Protein AF-A0A4S4MNN5-F1 (afdb_monomer)

Sequence (140 aa):
MSTVDVLEEQTVVVETPKGGRTHSFLAKAGLTAFMDKKKEIQVNADIPVSVVILQLRGPIDLDTLDCDIEAFVKLPLAPALRVGNLKGNLRQGVTTRFSVAQVGGAITLYLKEKRLWIRSEIAFRGKTHNVDVGLIPLPI

pLDDT: mean 73.72, std 24.11, range [24.53, 97.0]

Foldseek 3Di:
DDPPPPQDADFDFDDDDPPDGFRQGPRPFPWGWGQDPQLKTWTFGWPDFPQKTKTWTWIARLVQRWTWIWIWIGGVPDDTHTFDTFTGHQQVKTKDWGDDDQKTWMWIWHDDPQFIWIWIWIGGP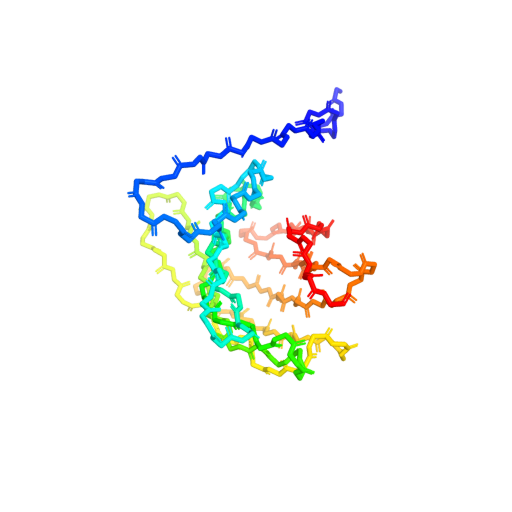NDTTIDTDTDGHRPD

Radius of gyration: 15.53 Å; Cα contacts (8 Å, |Δi|>4): 313; chains: 1; bounding box: 45×38×34 Å

Mean predicted aligned error: 10.64 Å

Nearest PDB structures (foldseek):
  4hpc-assembly1_A  TM=3.608E-01  e=1.214E+00  Rhodnius prolixus
  3c76-assembly1_X  TM=2.972E-01  e=3.046E+00  Rhodnius prolixus

Structure (mmCIF, N/CA/C/O backbone):
data_AF-A0A4S4MNN5-F1
#
_entry.id   AF-A0A4S4MNN5-F1
#
loop_
_atom_site.group_PDB
_atom_site.id
_atom_site.type_symbol
_atom_site.label_atom_id
_atom_site.label_alt_id
_atom_site.label_comp_id
_atom_site.label_asym_id
_atom_site.label_entity_id
_atom_site.label_seq_id
_atom_site.pdbx_PDB_ins_code
_atom_site.Cartn_x
_atom_site.Cartn_y
_atom_site.Cartn_z
_atom_site.occupancy
_atom_site.B_iso_or_equiv
_atom_site.auth_seq_id
_atom_site.auth_comp_id
_atom_site.auth_asym_id
_atom_site.auth_atom_id
_atom_site.pdbx_PDB_model_num
ATOM 1 N N . MET A 1 1 ? 27.061 7.883 5.939 1.00 27.11 1 MET A N 1
ATOM 2 C CA . MET A 1 1 ? 26.090 8.905 6.377 1.00 27.11 1 MET A CA 1
ATOM 3 C C . MET A 1 1 ? 24.704 8.319 6.144 1.00 27.11 1 MET A C 1
ATOM 5 O O . MET A 1 1 ? 24.338 8.095 4.999 1.00 27.11 1 MET A O 1
ATOM 9 N N . SER A 1 2 ? 24.057 7.878 7.224 1.00 26.09 2 SER A N 1
ATOM 10 C CA . SER A 1 2 ? 22.816 7.090 7.221 1.00 26.09 2 SER A CA 1
ATOM 11 C C . SER A 1 2 ? 21.626 7.977 6.850 1.00 26.09 2 SER A C 1
ATOM 13 O O . SER A 1 2 ? 21.444 9.038 7.433 1.00 26.09 2 SER A O 1
ATOM 15 N N . THR A 1 3 ? 20.827 7.566 5.868 1.00 28.47 3 THR A N 1
ATOM 16 C CA . THR A 1 3 ? 19.694 8.326 5.301 1.00 28.47 3 THR A CA 1
ATOM 17 C C . THR A 1 3 ? 18.450 8.331 6.210 1.00 28.47 3 THR A 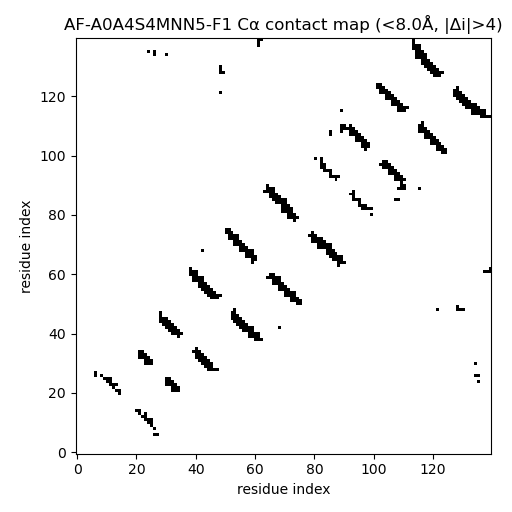C 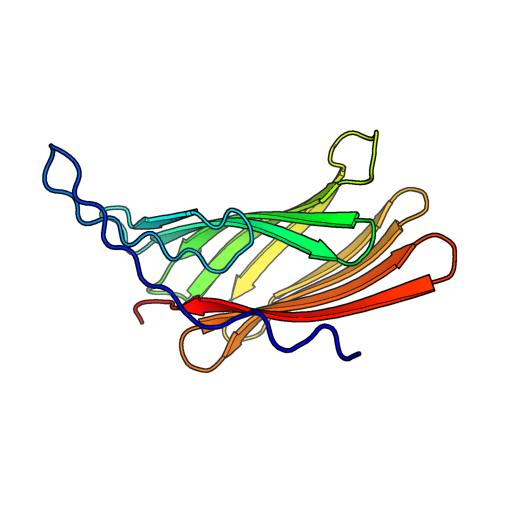1
ATOM 19 O O . THR A 1 3 ? 17.364 8.688 5.765 1.00 28.47 3 THR A O 1
ATOM 22 N N . VAL A 1 4 ? 18.583 7.913 7.471 1.00 28.92 4 VAL A N 1
ATOM 23 C CA . VAL A 1 4 ? 17.446 7.555 8.338 1.00 28.92 4 VAL A CA 1
ATOM 24 C C . VAL A 1 4 ? 17.067 8.658 9.344 1.00 28.92 4 VAL A C 1
ATOM 26 O O . VAL A 1 4 ? 15.949 8.654 9.842 1.00 28.92 4 VAL A O 1
ATOM 29 N N . ASP A 1 5 ? 17.901 9.679 9.558 1.00 25.56 5 ASP A N 1
ATOM 30 C CA . ASP A 1 5 ? 17.736 10.610 10.696 1.00 25.56 5 ASP A CA 1
ATOM 31 C C . ASP A 1 5 ? 17.021 11.949 10.400 1.00 25.56 5 ASP A C 1
ATOM 33 O O . ASP A 1 5 ? 17.204 12.919 11.127 1.00 25.56 5 ASP A O 1
ATOM 37 N N . VAL A 1 6 ? 16.189 12.065 9.355 1.00 30.91 6 VAL A N 1
ATOM 38 C CA . VAL A 1 6 ? 15.449 13.329 9.088 1.00 30.91 6 VAL A CA 1
ATOM 39 C C . VAL A 1 6 ? 13.949 13.103 8.896 1.00 30.91 6 VAL A C 1
ATOM 41 O O . VAL A 1 6 ? 13.345 13.570 7.922 1.00 30.91 6 VAL A O 1
ATOM 44 N N . LEU A 1 7 ? 13.343 12.372 9.827 1.00 30.73 7 LEU A N 1
ATOM 45 C CA . LEU A 1 7 ? 11.893 12.206 9.955 1.00 30.73 7 LEU A CA 1
ATOM 46 C C . LEU A 1 7 ? 11.455 12.512 11.396 1.00 30.73 7 LEU A C 1
ATOM 48 O O . LEU A 1 7 ? 10.726 11.737 12.002 1.00 30.73 7 LEU A O 1
ATOM 52 N N . GLU A 1 8 ? 11.915 13.632 11.957 1.00 32.38 8 GLU A N 1
ATOM 53 C CA . GLU A 1 8 ? 11.317 14.151 13.189 1.00 32.38 8 GLU A CA 1
ATOM 54 C C . GLU A 1 8 ? 9.986 14.851 12.888 1.00 32.38 8 GLU A C 1
ATOM 56 O O . GLU A 1 8 ? 9.849 15.640 11.947 1.00 32.38 8 GLU A O 1
ATOM 61 N N . GLU A 1 9 ? 8.998 14.465 13.688 1.00 39.72 9 GLU A N 1
ATOM 62 C CA . GLU A 1 9 ? 7.585 14.810 13.637 1.00 39.72 9 GLU A CA 1
ATOM 63 C C . GLU A 1 9 ? 7.349 16.324 13.736 1.00 39.72 9 GLU A C 1
ATOM 65 O O . GLU A 1 9 ? 7.788 16.977 14.680 1.00 39.72 9 GLU A O 1
ATOM 70 N N . GLN A 1 10 ? 6.574 16.884 12.802 1.00 33.38 10 GLN A N 1
ATOM 71 C CA . GLN A 1 10 ? 5.971 18.206 12.971 1.00 33.38 10 GLN A CA 1
ATOM 72 C C . GLN A 1 10 ? 4.482 18.151 12.630 1.00 33.38 10 GLN A C 1
ATOM 74 O O . GLN A 1 10 ? 4.074 18.038 11.475 1.00 33.38 10 GLN A O 1
ATOM 79 N N . THR A 1 11 ? 3.664 18.218 13.676 1.00 32.94 11 THR A N 1
ATOM 80 C CA . THR A 1 11 ? 2.205 18.299 13.604 1.00 32.94 11 THR A CA 1
ATOM 81 C C . THR A 1 11 ? 1.812 19.756 13.366 1.00 32.94 11 THR A C 1
ATOM 83 O O . THR A 1 11 ? 2.032 20.594 14.238 1.00 32.94 11 THR A O 1
ATOM 86 N N . VAL A 1 12 ? 1.220 20.081 12.213 1.00 28.92 12 VAL A N 1
ATOM 87 C CA . VAL A 1 12 ? 0.646 21.416 11.962 1.00 28.92 12 VAL A CA 1
ATOM 88 C C . VAL A 1 12 ? -0.867 21.292 11.846 1.00 28.92 12 VAL A C 1
ATOM 90 O O . VAL A 1 12 ? -1.384 20.622 10.956 1.00 28.92 12 VAL A O 1
ATOM 93 N N . VAL A 1 13 ? -1.576 21.951 12.760 1.00 30.12 13 VAL A N 1
ATOM 94 C CA . VAL A 1 13 ? -3.034 22.098 12.724 1.00 30.12 13 VAL A CA 1
ATOM 95 C C . VAL A 1 13 ? -3.359 23.331 11.885 1.00 30.12 13 VAL A C 1
ATOM 97 O O . VAL A 1 13 ? -2.907 24.426 12.207 1.00 30.12 13 VAL A O 1
ATOM 100 N N . VAL A 1 14 ? -4.136 23.163 10.813 1.00 30.70 14 VAL A N 1
ATOM 101 C CA . VAL A 1 14 ? -4.651 24.278 10.005 1.00 30.70 14 VAL A CA 1
ATOM 102 C C . VAL A 1 14 ? -6.170 24.312 10.136 1.00 30.70 14 VAL A C 1
ATOM 104 O O . VAL A 1 14 ? -6.855 23.367 9.746 1.00 30.70 14 VAL A O 1
ATOM 107 N N . GLU A 1 15 ? -6.703 25.406 10.678 1.00 24.53 15 GLU A N 1
ATOM 108 C CA . GLU A 1 15 ? -8.139 25.690 10.673 1.00 24.53 15 GLU A CA 1
ATOM 109 C C . GLU A 1 15 ? -8.565 26.296 9.329 1.00 24.53 15 GLU A C 1
ATOM 111 O O . GLU A 1 15 ? -7.863 27.124 8.749 1.00 24.53 15 GLU A O 1
ATOM 116 N N . THR A 1 16 ? -9.736 25.896 8.827 1.00 33.41 16 THR A N 1
ATOM 117 C CA . THR A 1 16 ? -10.347 26.475 7.619 1.00 33.41 16 THR A CA 1
ATOM 118 C C . THR A 1 16 ? -11.749 27.031 7.904 1.00 33.41 16 THR A C 1
ATOM 120 O O . THR A 1 16 ? -12.398 26.612 8.867 1.00 33.41 16 THR A O 1
ATOM 123 N N . PRO A 1 17 ? -12.264 27.963 7.072 1.00 31.55 17 PRO A N 1
ATOM 124 C CA . PRO A 1 17 ? -13.328 28.908 7.447 1.00 31.55 17 PRO A CA 1
ATOM 125 C C . PRO A 1 17 ? -14.748 28.326 7.607 1.00 31.55 17 PRO A C 1
ATOM 127 O O . PRO A 1 17 ? -15.703 29.090 7.718 1.00 31.55 17 PRO A O 1
ATOM 130 N N . LYS A 1 18 ? -14.932 26.996 7.574 1.00 33.56 18 LYS A N 1
ATOM 131 C CA . LYS A 1 18 ? -16.256 26.334 7.614 1.00 33.56 18 LYS A CA 1
ATOM 132 C C . LYS A 1 18 ? -16.365 25.149 8.589 1.00 33.56 18 LYS A C 1
ATOM 134 O O . LYS A 1 18 ? -17.162 24.243 8.368 1.00 33.56 18 LYS A O 1
ATOM 139 N N . GLY A 1 19 ? -15.604 25.157 9.684 1.00 35.78 19 GLY A N 1
ATOM 140 C CA . GLY A 1 19 ? -15.934 24.381 10.895 1.00 35.78 19 GLY A CA 1
ATOM 141 C C . GLY A 1 19 ? -15.855 22.847 10.808 1.00 35.78 19 GLY A C 1
ATOM 142 O O . GLY A 1 19 ? -16.248 22.173 11.758 1.00 35.78 19 GLY A O 1
ATOM 143 N N . GLY A 1 20 ? -15.339 22.274 9.719 1.00 33.00 20 GLY A N 1
ATOM 144 C CA . GLY A 1 20 ? -14.964 20.859 9.650 1.00 33.00 20 GLY A CA 1
ATOM 145 C C . GLY A 1 20 ? -13.512 20.676 10.088 1.00 33.00 20 GLY A C 1
ATOM 146 O O . GLY A 1 20 ? -12.608 21.207 9.445 1.00 33.00 20 GLY A O 1
ATOM 147 N N . ARG A 1 21 ? -13.268 19.939 11.180 1.00 34.62 21 ARG A N 1
ATOM 148 C CA . ARG A 1 21 ? -11.906 19.601 11.624 1.00 34.62 21 ARG A CA 1
ATOM 149 C C . ARG A 1 21 ? -11.275 18.644 10.611 1.00 34.62 21 ARG A C 1
ATOM 151 O O . ARG A 1 21 ? -11.661 17.483 10.546 1.00 34.62 21 ARG A O 1
ATOM 158 N N . THR A 1 22 ? -10.316 19.130 9.828 1.00 37.75 22 THR A N 1
ATOM 159 C CA . THR A 1 22 ? -9.465 18.283 8.980 1.00 37.75 22 THR A CA 1
ATOM 160 C C . THR A 1 22 ? -8.138 18.084 9.698 1.00 37.75 22 THR A C 1
ATOM 162 O O . THR A 1 22 ? -7.449 19.055 10.004 1.00 37.75 22 THR A O 1
ATOM 165 N N . HIS A 1 23 ? -7.781 16.835 9.993 1.00 36.91 23 HIS A N 1
ATOM 166 C CA . HIS A 1 23 ? -6.471 16.499 10.542 1.00 36.91 23 HIS A CA 1
ATOM 167 C C . HIS A 1 23 ? -5.513 16.190 9.387 1.00 36.91 23 HIS A C 1
ATOM 169 O O . HIS A 1 23 ? -5.449 15.066 8.897 1.00 36.91 23 HIS A O 1
ATOM 175 N N . SER A 1 24 ? -4.776 17.202 8.932 1.00 32.62 24 SER A N 1
ATOM 176 C CA . SER A 1 24 ? -3.707 17.023 7.947 1.00 32.62 24 SER A CA 1
ATOM 177 C C . SER A 1 24 ? -2.455 16.488 8.644 1.00 32.62 24 SER A C 1
ATOM 179 O O . SER A 1 24 ? -1.766 17.225 9.345 1.00 32.62 24 SER A O 1
ATOM 181 N N . PHE A 1 25 ? -2.148 15.203 8.464 1.00 37.19 25 PHE A N 1
ATOM 182 C CA . PHE A 1 25 ? -0.911 14.600 8.965 1.00 37.19 25 PHE A CA 1
ATOM 183 C C . PHE A 1 25 ? 0.176 14.676 7.883 1.00 37.19 25 PHE A C 1
ATOM 185 O O . PHE A 1 25 ? 0.223 13.856 6.970 1.00 37.19 25 PHE A O 1
ATOM 192 N N . LEU A 1 26 ? 1.060 15.673 7.978 1.00 32.66 26 LEU A N 1
ATOM 193 C CA . LEU A 1 26 ? 2.215 15.829 7.087 1.00 32.66 26 LEU A CA 1
ATOM 194 C C . LEU A 1 26 ? 3.378 14.923 7.526 1.00 32.66 26 LEU A C 1
ATOM 196 O O . LEU A 1 26 ? 4.381 15.384 8.058 1.00 32.66 26 LEU A O 1
ATOM 200 N N . ALA A 1 27 ? 3.291 13.625 7.239 1.00 30.81 27 ALA A N 1
ATOM 201 C CA . ALA A 1 27 ? 4.476 12.769 7.211 1.00 30.81 27 ALA A CA 1
ATOM 202 C C . ALA A 1 27 ? 5.098 12.828 5.803 1.00 30.81 27 ALA A C 1
ATOM 204 O O . ALA A 1 27 ? 4.818 11.987 4.961 1.00 30.81 27 ALA A O 1
ATOM 205 N N . LYS A 1 28 ? 5.856 13.899 5.523 1.00 34.75 28 LYS A N 1
ATOM 206 C CA . LYS A 1 28 ? 6.896 14.044 4.474 1.00 34.75 28 LYS A CA 1
ATOM 207 C C . LYS A 1 28 ? 6.739 13.187 3.190 1.00 34.75 28 LYS A C 1
ATOM 209 O O . LYS A 1 28 ? 7.676 12.513 2.784 1.00 34.75 28 LYS A O 1
ATOM 214 N N . ALA A 1 29 ? 5.560 13.221 2.562 1.00 36.16 29 ALA A N 1
ATOM 215 C CA . ALA A 1 29 ? 5.215 12.485 1.334 1.00 36.16 29 ALA A CA 1
ATOM 216 C C . ALA A 1 29 ? 3.786 12.844 0.859 1.00 36.16 29 ALA A C 1
ATOM 218 O O . ALA A 1 2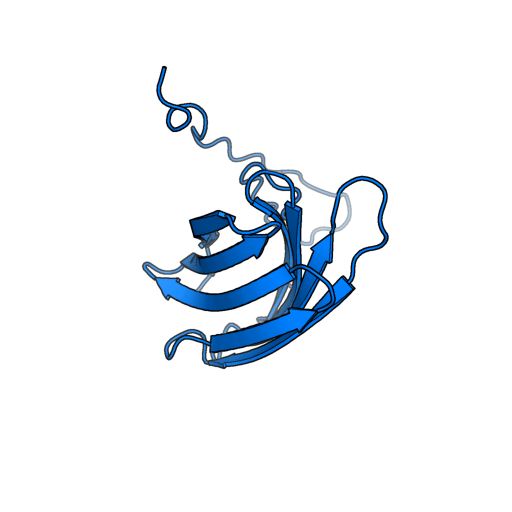9 ? 2.938 11.972 0.696 1.00 36.16 29 ALA A O 1
ATOM 219 N N . GLY A 1 30 ? 3.467 14.140 0.725 1.00 36.09 30 GLY A N 1
ATOM 220 C CA . GLY A 1 30 ? 2.211 14.609 0.103 1.00 36.09 30 GLY A CA 1
ATOM 221 C C . GLY A 1 30 ? 0.903 14.042 0.681 1.00 36.09 30 GLY A C 1
ATOM 222 O O . GLY A 1 30 ? -0.110 14.042 -0.012 1.00 36.09 30 GLY A O 1
ATOM 223 N N . LEU A 1 31 ? 0.927 13.530 1.915 1.00 44.12 31 LEU A N 1
ATOM 224 C CA . LEU A 1 31 ? -0.157 12.736 2.474 1.00 44.12 31 LEU A CA 1
ATOM 225 C C . LEU A 1 31 ? -1.300 13.644 2.926 1.00 44.12 31 LEU A C 1
ATOM 227 O O . LEU A 1 31 ? -1.146 14.431 3.857 1.00 44.12 31 LEU A O 1
ATOM 231 N N . THR A 1 32 ? -2.445 13.547 2.256 1.00 49.56 32 THR A N 1
ATOM 232 C CA . THR A 1 32 ? -3.679 14.227 2.675 1.00 49.56 32 THR A CA 1
ATOM 233 C C . THR A 1 32 ? -4.717 13.183 3.054 1.00 49.56 32 THR A C 1
ATOM 235 O O . THR A 1 32 ? -5.040 12.308 2.254 1.00 49.56 32 THR A O 1
ATOM 238 N N . ALA A 1 33 ? -5.192 13.258 4.298 1.00 48.97 33 ALA A N 1
ATOM 239 C CA . ALA A 1 33 ? -6.250 12.417 4.838 1.00 48.97 33 ALA A CA 1
ATOM 240 C C . ALA A 1 33 ? -7.473 13.290 5.128 1.00 48.97 33 ALA A C 1
ATOM 242 O O . ALA A 1 33 ? -7.386 14.245 5.901 1.00 48.97 33 ALA A O 1
ATOM 243 N N . PHE A 1 34 ? -8.605 12.975 4.500 1.00 50.81 34 PHE A N 1
ATOM 244 C CA . PHE A 1 34 ? -9.878 13.653 4.749 1.00 50.81 34 PHE A CA 1
ATOM 245 C C . PHE A 1 34 ? -10.806 12.705 5.503 1.00 50.81 34 PHE A C 1
ATOM 247 O O . PHE A 1 34 ? -11.010 11.580 5.052 1.00 50.81 34 PHE A O 1
ATOM 254 N N . MET A 1 35 ? -11.348 13.160 6.634 1.00 48.97 35 MET A N 1
ATOM 255 C CA . MET A 1 35 ? -12.446 12.489 7.333 1.00 48.97 35 MET A CA 1
ATOM 256 C C . MET A 1 35 ? -13.766 13.075 6.834 1.00 48.97 35 MET A C 1
ATOM 258 O O . MET A 1 35 ? -14.005 14.272 7.005 1.00 48.97 35 MET A O 1
ATOM 262 N N . ASP A 1 36 ? -14.615 12.249 6.227 1.00 47.47 36 ASP A N 1
ATOM 263 C CA . ASP A 1 36 ? -15.995 12.633 5.913 1.00 47.47 36 ASP A CA 1
ATOM 264 C C . ASP A 1 36 ? -16.922 12.330 7.115 1.00 47.47 36 ASP A C 1
ATOM 266 O O . ASP A 1 36 ? -16.515 11.761 8.127 1.00 47.47 36 ASP A O 1
ATOM 270 N N . LYS A 1 37 ? -18.193 12.733 7.050 1.00 46.94 37 LYS A N 1
ATOM 271 C CA . LYS A 1 37 ? -19.226 12.427 8.060 1.00 46.94 37 LYS A CA 1
ATOM 272 C C . LYS A 1 37 ? -19.587 10.935 8.130 1.00 46.94 37 LYS A C 1
ATOM 274 O O . LYS A 1 37 ? -20.266 10.516 9.066 1.00 46.94 37 LYS A O 1
ATOM 279 N N . LYS A 1 38 ? -19.135 10.142 7.158 1.00 52.41 38 LYS A N 1
ATOM 280 C CA . LYS A 1 38 ? -18.993 8.684 7.254 1.00 52.41 38 LYS A CA 1
ATOM 281 C C . LYS A 1 38 ? -17.614 8.411 7.837 1.00 52.41 38 LYS A C 1
ATOM 283 O O . LYS A 1 38 ? -16.686 9.103 7.446 1.00 52.41 38 LYS A O 1
ATOM 288 N N . LYS A 1 39 ? -17.465 7.449 8.752 1.00 74.62 39 LYS A N 1
ATOM 289 C CA . LYS A 1 39 ? -16.176 7.068 9.359 1.00 74.62 39 LYS A CA 1
ATOM 290 C C . LYS A 1 39 ? -15.228 6.462 8.315 1.00 74.62 39 LYS A C 1
ATOM 292 O O . LYS A 1 39 ? -14.890 5.293 8.366 1.00 74.62 39 LYS A O 1
ATOM 297 N N . GLU A 1 40 ? -14.827 7.258 7.345 1.00 76.31 40 GLU A N 1
ATOM 298 C CA . GLU A 1 40 ? -14.027 6.894 6.197 1.00 76.31 40 GLU A CA 1
ATOM 299 C C . GLU A 1 40 ? -12.874 7.891 6.109 1.00 76.31 40 GLU A C 1
ATOM 301 O O . GLU A 1 40 ? -13.060 9.094 6.324 1.00 76.31 40 GLU A O 1
ATOM 306 N N . ILE A 1 41 ? -11.680 7.386 5.815 1.00 81.56 41 ILE A N 1
ATOM 307 C CA . ILE A 1 41 ? -10.506 8.203 5.523 1.00 81.56 41 ILE A CA 1
ATOM 308 C C . ILE A 1 41 ? -10.123 8.022 4.069 1.00 81.56 41 ILE A C 1
ATOM 310 O O . ILE A 1 41 ? -9.881 6.908 3.611 1.00 81.56 41 ILE A O 1
ATOM 314 N N . GLN A 1 42 ? -9.991 9.139 3.366 1.00 83.31 42 GLN A N 1
ATOM 315 C CA . GLN A 1 42 ? -9.424 9.162 2.024 1.00 83.31 42 GLN A CA 1
ATOM 316 C C . GLN A 1 42 ? -7.900 9.172 2.102 1.00 83.31 42 GLN A C 1
ATOM 318 O O . GLN A 1 42 ? -7.315 10.116 2.626 1.00 83.31 42 GLN A O 1
ATOM 323 N N . VAL A 1 43 ? -7.252 8.134 1.579 1.00 82.44 43 VAL A N 1
ATOM 324 C CA . VAL A 1 43 ? -5.796 8.058 1.454 1.00 82.44 43 VAL A CA 1
ATOM 325 C C . VAL A 1 43 ? -5.375 8.692 0.140 1.00 82.44 43 VAL A C 1
ATOM 327 O O . VAL A 1 43 ? -5.804 8.278 -0.935 1.00 82.44 43 VAL A O 1
ATOM 330 N N . ASN A 1 44 ? -4.482 9.670 0.228 1.00 85.44 44 ASN A N 1
ATOM 331 C CA . ASN A 1 44 ? -3.798 10.258 -0.912 1.00 85.44 44 ASN A CA 1
ATOM 332 C C . ASN A 1 44 ? -2.319 10.429 -0.552 1.00 85.44 44 ASN A C 1
ATOM 334 O O . ASN A 1 44 ? -1.965 11.420 0.078 1.00 85.44 44 ASN A O 1
ATOM 338 N N . ALA A 1 45 ? -1.493 9.427 -0.877 1.00 82.44 45 ALA A N 1
ATOM 339 C CA . ALA A 1 45 ? -0.089 9.321 -0.459 1.00 82.44 45 ALA A CA 1
ATOM 340 C C . ALA A 1 45 ? 0.867 9.237 -1.653 1.00 82.44 45 ALA A C 1
ATOM 342 O O . ALA A 1 45 ? 0.602 8.458 -2.567 1.00 82.44 45 ALA A O 1
ATOM 343 N N . ASP A 1 46 ? 2.000 9.943 -1.614 1.00 85.56 46 ASP A N 1
ATOM 344 C CA . ASP A 1 46 ? 3.075 9.825 -2.612 1.00 85.56 46 ASP A CA 1
ATOM 345 C C . ASP A 1 46 ? 4.391 9.428 -1.941 1.00 85.56 46 ASP A C 1
ATOM 347 O O . ASP A 1 46 ? 5.120 10.266 -1.418 1.00 85.56 46 ASP A O 1
ATOM 351 N N . ILE A 1 47 ? 4.709 8.138 -1.965 1.00 81.88 47 ILE A N 1
ATOM 352 C CA . ILE A 1 47 ? 5.805 7.540 -1.205 1.00 81.88 47 ILE A CA 1
ATOM 353 C C . ILE A 1 47 ? 7.014 7.341 -2.129 1.00 81.88 47 ILE A C 1
ATOM 355 O O . ILE A 1 47 ? 6.949 6.523 -3.052 1.00 81.88 47 ILE A O 1
ATOM 359 N N . PRO A 1 48 ? 8.130 8.059 -1.921 1.00 80.50 48 PRO A N 1
ATOM 360 C CA . PRO A 1 48 ? 9.335 7.846 -2.709 1.00 80.50 48 PRO A CA 1
ATOM 361 C C . PRO A 1 48 ? 9.978 6.497 -2.355 1.00 80.50 48 PRO A C 1
ATOM 363 O O . PRO A 1 48 ? 10.335 6.238 -1.208 1.00 80.50 48 PRO A O 1
ATOM 366 N N . VAL A 1 49 ? 10.170 5.650 -3.365 1.00 79.69 49 VAL A N 1
ATOM 367 C CA . VAL A 1 49 ? 10.868 4.362 -3.284 1.00 79.69 49 VAL A CA 1
ATOM 368 C C . VAL A 1 49 ? 12.074 4.419 -4.222 1.00 79.69 49 VAL A C 1
ATOM 370 O O . VAL A 1 49 ? 12.020 4.029 -5.388 1.00 79.69 49 VAL A O 1
ATOM 373 N N . SER A 1 50 ? 13.192 4.944 -3.716 1.00 78.62 50 SER A N 1
ATOM 374 C CA . SER A 1 50 ? 14.398 5.202 -4.514 1.00 78.62 50 SER A CA 1
ATOM 375 C C . SER A 1 50 ? 14.105 6.098 -5.731 1.00 78.62 50 SER A C 1
ATOM 377 O O . SER A 1 50 ? 13.830 7.282 -5.560 1.00 78.62 50 SER A O 1
ATOM 379 N N . VAL A 1 51 ? 14.175 5.560 -6.952 1.00 76.88 51 VAL A N 1
ATOM 380 C CA . VAL A 1 51 ? 13.949 6.301 -8.203 1.00 76.88 51 VAL A CA 1
ATOM 381 C C . VAL A 1 51 ? 12.490 6.306 -8.653 1.00 76.88 51 VAL A C 1
ATOM 383 O O . VAL A 1 51 ? 12.179 6.953 -9.648 1.00 76.88 51 VAL A O 1
ATOM 386 N N . VAL A 1 52 ? 11.600 5.588 -7.966 1.00 82.62 52 VAL A N 1
ATOM 387 C CA . VAL A 1 52 ? 10.173 5.517 -8.305 1.00 82.62 52 VAL A CA 1
ATOM 388 C C . VAL A 1 52 ? 9.337 6.154 -7.201 1.00 82.62 52 VAL A C 1
ATOM 390 O O . VAL A 1 52 ? 9.758 6.202 -6.049 1.00 82.62 52 VAL A O 1
ATOM 393 N N . ILE A 1 53 ? 8.144 6.641 -7.531 1.00 85.94 53 ILE A N 1
ATOM 394 C CA . ILE A 1 53 ? 7.174 7.129 -6.545 1.00 85.94 53 ILE A CA 1
ATOM 395 C C . ILE A 1 53 ? 5.982 6.183 -6.557 1.00 85.94 53 ILE A C 1
ATOM 397 O O . ILE A 1 53 ? 5.367 5.971 -7.603 1.00 85.94 53 ILE A O 1
ATOM 401 N N . LEU A 1 54 ? 5.657 5.622 -5.398 1.00 86.62 54 LEU A N 1
ATOM 402 C CA . LEU A 1 54 ? 4.447 4.847 -5.195 1.00 86.62 54 LEU A CA 1
ATOM 403 C C . LEU A 1 54 ? 3.317 5.780 -4.764 1.00 86.62 54 LEU A C 1
ATOM 405 O O . LEU A 1 54 ? 3.412 6.442 -3.736 1.00 86.62 54 LEU A O 1
ATOM 409 N N . GLN A 1 55 ? 2.243 5.812 -5.538 1.00 90.81 55 GLN A N 1
ATOM 410 C CA . GLN A 1 55 ? 1.075 6.634 -5.263 1.00 90.81 55 GLN A CA 1
ATOM 411 C C . GLN A 1 55 ? -0.079 5.743 -4.812 1.00 90.81 55 GLN A C 1
ATOM 413 O O . GLN A 1 55 ? -0.416 4.778 -5.496 1.00 90.81 55 GLN A O 1
ATOM 418 N N . LEU A 1 56 ? -0.682 6.071 -3.672 1.00 89.56 56 LEU A N 1
ATOM 419 C CA . LEU A 1 56 ? -1.847 5.375 -3.126 1.00 89.56 56 LEU A CA 1
ATOM 420 C C . LEU A 1 56 ? -3.040 6.320 -3.109 1.00 89.56 56 LEU A C 1
ATOM 422 O O . LEU A 1 56 ? -2.907 7.449 -2.624 1.00 89.56 56 LEU A O 1
ATOM 426 N N . ARG A 1 57 ? -4.177 5.883 -3.648 1.00 90.00 57 ARG A N 1
ATOM 427 C CA . ARG A 1 57 ? -5.403 6.681 -3.748 1.00 90.00 57 ARG A CA 1
ATOM 428 C C . ARG A 1 57 ? -6.617 5.827 -3.406 1.00 90.00 57 ARG A C 1
ATOM 430 O O . ARG A 1 57 ? -6.852 4.839 -4.085 1.00 90.00 57 ARG A O 1
ATOM 437 N N . GLY A 1 58 ? -7.394 6.208 -2.399 1.00 88.94 58 GLY A N 1
ATOM 438 C CA . GLY A 1 58 ? -8.691 5.577 -2.147 1.00 88.94 58 GLY A CA 1
ATOM 439 C C . GLY A 1 58 ? -9.124 5.561 -0.682 1.00 88.94 58 GLY A C 1
ATOM 440 O O . GLY A 1 58 ? -8.361 5.975 0.194 1.00 88.94 58 GLY A O 1
ATOM 441 N N . PRO A 1 59 ? -10.355 5.106 -0.414 1.00 88.88 59 PRO A N 1
ATOM 442 C CA . PRO A 1 59 ? -10.940 5.092 0.919 1.00 88.88 59 PRO A CA 1
ATOM 443 C C . PRO A 1 59 ? -10.457 3.950 1.821 1.00 88.88 59 PRO A C 1
ATOM 445 O O . PRO A 1 59 ? -10.093 2.858 1.373 1.00 88.88 59 PRO A O 1
ATOM 448 N N . ILE A 1 60 ? -10.568 4.204 3.124 1.00 89.00 60 ILE A N 1
ATOM 449 C CA . ILE A 1 60 ? -10.560 3.222 4.209 1.00 89.00 60 ILE A CA 1
ATOM 450 C C . ILE A 1 60 ? -11.804 3.461 5.061 1.00 89.00 60 ILE A C 1
ATOM 452 O O . ILE A 1 60 ? -11.951 4.551 5.610 1.00 89.00 60 ILE A O 1
ATOM 456 N N . ASP A 1 61 ? -12.646 2.448 5.228 1.00 90.44 61 ASP A N 1
ATOM 457 C CA . ASP A 1 61 ? -13.729 2.439 6.211 1.00 90.44 61 ASP A CA 1
ATOM 458 C C . ASP A 1 61 ? -13.137 2.142 7.598 1.00 90.44 61 ASP A C 1
ATOM 460 O O . ASP A 1 61 ? -12.466 1.136 7.796 1.00 90.44 61 ASP A O 1
ATOM 464 N N . LEU A 1 62 ? -13.331 3.029 8.568 1.00 86.12 62 LEU A N 1
ATOM 465 C CA . LEU A 1 62 ? -12.755 2.909 9.908 1.00 86.12 62 LEU A CA 1
ATOM 466 C C . LEU A 1 62 ? -13.558 1.997 10.844 1.00 86.12 62 LEU A C 1
ATOM 468 O O . LEU A 1 62 ? -13.009 1.567 11.858 1.00 86.12 62 LEU A O 1
ATOM 472 N N . ASP A 1 63 ? -14.824 1.705 10.538 1.00 88.00 63 ASP A N 1
ATOM 473 C CA . ASP A 1 63 ? -15.624 0.753 11.315 1.00 88.00 63 ASP A CA 1
ATOM 474 C C . ASP A 1 63 ? -15.209 -0.682 10.993 1.00 88.00 63 ASP A C 1
ATOM 476 O O . ASP A 1 63 ? -15.001 -1.499 11.894 1.00 88.00 63 ASP A O 1
ATOM 480 N N . THR A 1 64 ? -15.061 -0.986 9.704 1.00 92.56 64 THR A N 1
ATOM 481 C CA . THR A 1 64 ? -14.698 -2.332 9.237 1.00 92.56 64 THR A CA 1
ATOM 482 C C . THR A 1 64 ? -13.191 -2.518 9.100 1.00 92.56 64 THR A C 1
ATOM 484 O O . THR A 1 64 ? -12.696 -3.635 9.258 1.00 92.56 64 THR A O 1
ATOM 487 N N . LEU A 1 65 ? -12.446 -1.431 8.877 1.00 92.69 65 LEU A N 1
ATOM 488 C CA . LEU A 1 65 ? -11.058 -1.426 8.404 1.00 92.69 65 LEU A CA 1
ATOM 489 C C . LEU A 1 65 ? -10.878 -2.039 7.018 1.00 92.69 65 LEU A C 1
ATOM 491 O O . LEU A 1 65 ? -9.773 -2.466 6.677 1.00 92.69 65 LEU A O 1
ATOM 495 N N . ASP A 1 66 ? -11.939 -2.066 6.219 1.00 95.75 66 ASP A N 1
ATOM 496 C CA . ASP A 1 66 ? -11.840 -2.414 4.812 1.00 95.75 66 ASP A CA 1
ATOM 497 C C . ASP A 1 66 ? -11.326 -1.217 4.006 1.00 95.75 66 ASP A C 1
ATOM 499 O O . ASP A 1 66 ? -11.719 -0.069 4.219 1.00 95.75 66 ASP A O 1
ATOM 503 N N . CYS A 1 67 ? -10.422 -1.484 3.070 1.00 93.31 67 CYS A N 1
ATOM 504 C CA . CYS A 1 67 ? -9.892 -0.494 2.144 1.00 93.31 67 CYS A CA 1
ATOM 505 C C . CYS A 1 67 ? -10.210 -0.859 0.694 1.00 93.31 67 CYS A C 1
ATOM 507 O O . CYS A 1 67 ? -10.396 -2.031 0.360 1.00 93.31 67 CYS A O 1
ATOM 509 N N . ASP A 1 68 ? -10.232 0.155 -0.167 1.00 95.75 68 ASP A N 1
ATOM 510 C CA . ASP A 1 68 ? -10.283 0.029 -1.626 1.00 95.75 68 ASP A CA 1
ATOM 511 C C . ASP A 1 68 ? -9.314 1.074 -2.202 1.00 95.75 68 ASP A C 1
ATOM 513 O O . ASP A 1 68 ? -9.697 2.196 -2.524 1.00 95.75 68 ASP A O 1
ATOM 517 N N . ILE A 1 69 ? -8.014 0.761 -2.176 1.00 93.69 69 ILE A N 1
ATOM 518 C CA . ILE A 1 69 ? -6.939 1.714 -2.486 1.00 93.69 69 ILE A CA 1
ATOM 519 C C . ILE A 1 69 ? -6.262 1.342 -3.799 1.00 93.69 69 ILE A C 1
ATOM 521 O O . ILE A 1 69 ? -5.557 0.339 -3.910 1.00 93.69 69 ILE A O 1
ATOM 525 N N . GLU A 1 70 ? -6.372 2.223 -4.780 1.00 96.06 70 GLU A N 1
ATOM 526 C CA . GLU A 1 70 ? -5.631 2.129 -6.022 1.00 96.06 70 GLU A CA 1
ATOM 527 C C . GLU A 1 70 ? -4.151 2.446 -5.800 1.00 96.06 70 GLU A C 1
ATOM 529 O O . GLU A 1 70 ? -3.787 3.434 -5.156 1.00 96.06 70 GLU A O 1
ATOM 534 N N . ALA A 1 71 ? -3.289 1.616 -6.382 1.00 94.06 71 ALA A N 1
ATOM 535 C CA . ALA A 1 71 ? -1.850 1.805 -6.363 1.00 94.06 71 ALA A CA 1
ATOM 536 C C . ALA A 1 71 ? -1.330 2.143 -7.759 1.00 94.06 71 ALA A C 1
ATOM 538 O O . ALA A 1 71 ? -1.655 1.476 -8.749 1.00 94.06 71 ALA A O 1
ATOM 539 N N . PHE A 1 72 ? -0.455 3.142 -7.823 1.00 92.94 72 PHE A N 1
ATOM 540 C CA . PHE A 1 72 ? 0.232 3.558 -9.037 1.00 92.94 72 PHE A CA 1
ATOM 541 C C . PHE A 1 72 ? 1.729 3.659 -8.791 1.00 92.94 72 PHE A C 1
ATOM 543 O O . PHE A 1 72 ? 2.165 4.100 -7.733 1.00 92.94 72 PHE A O 1
ATOM 550 N N . VAL A 1 73 ? 2.529 3.313 -9.790 1.00 89.94 73 VAL A N 1
ATOM 551 C CA . VAL A 1 73 ? 3.970 3.556 -9.781 1.00 89.94 73 VAL A CA 1
ATOM 552 C C . VAL A 1 73 ? 4.287 4.626 -10.810 1.00 89.94 73 VAL A C 1
ATOM 554 O O . VAL A 1 73 ? 3.971 4.490 -11.990 1.00 89.94 73 VAL A O 1
ATOM 557 N N . LYS A 1 74 ? 4.944 5.692 -10.367 1.00 88.81 74 LYS A N 1
ATOM 558 C CA . LYS A 1 74 ? 5.411 6.785 -11.212 1.00 88.81 74 LYS A CA 1
ATOM 559 C C . LYS A 1 74 ? 6.928 6.714 -11.347 1.00 88.81 74 LYS A C 1
ATOM 561 O O . LYS A 1 74 ? 7.654 6.822 -10.359 1.00 88.81 74 LYS A O 1
ATOM 566 N N . LEU A 1 75 ? 7.395 6.535 -12.579 1.00 84.62 75 LEU A N 1
ATOM 567 C CA . LEU A 1 75 ? 8.813 6.616 -12.927 1.00 84.62 75 LEU A CA 1
ATOM 568 C C . LEU A 1 75 ? 9.194 8.066 -13.276 1.00 84.62 75 LEU A C 1
ATOM 570 O O . LEU A 1 75 ? 8.329 8.852 -13.675 1.00 84.62 75 LEU A O 1
ATOM 574 N N . PRO A 1 76 ? 10.482 8.437 -13.183 1.00 78.44 76 PRO A N 1
ATOM 575 C CA . PRO A 1 76 ? 10.953 9.725 -13.668 1.00 78.44 76 PRO A CA 1
ATOM 576 C C . PRO A 1 76 ? 10.655 9.844 -15.163 1.00 78.44 76 PRO A C 1
ATOM 578 O O . PRO A 1 76 ? 10.941 8.921 -15.923 1.00 78.44 76 PRO A O 1
ATOM 581 N N . LEU A 1 77 ? 10.100 10.985 -15.578 1.00 80.38 77 LEU A N 1
ATOM 582 C CA . LEU A 1 77 ? 9.789 11.294 -16.982 1.00 80.38 77 LEU A CA 1
ATOM 583 C C . LEU A 1 77 ? 8.748 10.366 -17.645 1.00 80.38 77 LEU A C 1
ATOM 585 O O . LEU A 1 77 ? 8.596 10.405 -18.862 1.00 80.38 77 LEU A O 1
ATOM 589 N N . ALA A 1 78 ? 8.011 9.564 -16.871 1.00 83.50 78 ALA A N 1
ATOM 590 C CA . ALA A 1 78 ? 6.924 8.725 -17.371 1.00 83.50 78 ALA A CA 1
ATOM 591 C C . ALA A 1 78 ? 5.598 9.054 -16.660 1.00 83.50 78 ALA A C 1
ATOM 593 O O . ALA A 1 78 ? 5.608 9.531 -15.518 1.00 83.50 78 ALA A O 1
ATOM 594 N N . PRO A 1 79 ? 4.445 8.790 -17.301 1.00 85.88 79 PRO A N 1
ATOM 595 C CA . PRO A 1 79 ? 3.159 8.856 -16.619 1.00 85.88 79 PRO A CA 1
ATOM 596 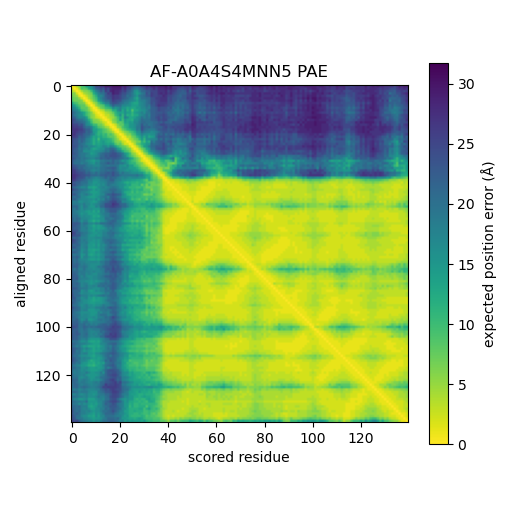C C . PRO A 1 79 ? 3.082 7.820 -15.487 1.00 85.88 79 PRO A C 1
ATOM 598 O O . PRO A 1 79 ? 3.774 6.800 -15.503 1.00 85.88 79 PRO A O 1
ATOM 601 N N . ALA A 1 80 ? 2.225 8.083 -14.500 1.00 89.75 80 ALA A N 1
ATOM 602 C CA . ALA A 1 80 ? 1.936 7.120 -13.445 1.00 89.75 80 ALA A CA 1
ATOM 603 C C . ALA A 1 80 ? 1.233 5.889 -14.038 1.00 89.75 80 ALA A C 1
ATOM 605 O O . ALA A 1 80 ? 0.245 6.010 -14.761 1.00 89.75 80 ALA A O 1
ATOM 606 N N . LEU A 1 81 ? 1.751 4.706 -13.730 1.00 90.62 81 LEU A N 1
ATOM 607 C CA . LEU A 1 81 ? 1.212 3.432 -14.182 1.00 90.62 81 LEU A CA 1
ATOM 608 C C . LEU A 1 81 ? 0.379 2.832 -13.062 1.00 90.62 81 LEU A C 1
ATOM 610 O O . LEU A 1 81 ? 0.893 2.613 -11.968 1.00 90.62 81 LEU A O 1
ATOM 614 N N . ARG A 1 82 ? -0.893 2.534 -13.325 1.00 93.06 82 ARG A N 1
ATOM 615 C CA . ARG A 1 82 ? -1.721 1.786 -12.375 1.00 93.06 82 ARG A CA 1
ATOM 616 C C . ARG A 1 82 ? -1.157 0.375 -12.239 1.00 93.06 82 ARG A C 1
ATOM 618 O O . ARG A 1 82 ? -1.035 -0.334 -13.235 1.00 93.06 82 ARG A O 1
ATOM 625 N N . VAL A 1 83 ? -0.810 -0.018 -11.018 1.00 91.88 83 VAL A N 1
ATOM 626 C CA . VAL A 1 83 ? -0.207 -1.328 -10.727 1.00 91.88 83 VAL A CA 1
ATOM 627 C C . VAL A 1 83 ? -1.162 -2.279 -10.020 1.00 91.88 83 VAL A C 1
ATOM 629 O O . VAL A 1 83 ? -0.903 -3.475 -9.960 1.00 91.88 83 VAL A O 1
ATOM 632 N N . GLY A 1 84 ? -2.290 -1.783 -9.519 1.00 93.38 84 GLY A N 1
ATOM 633 C CA . GLY A 1 84 ? -3.338 -2.639 -8.989 1.00 93.38 84 GLY A CA 1
ATOM 634 C C . GLY A 1 84 ? -4.269 -1.910 -8.043 1.00 93.38 84 GLY A C 1
ATOM 635 O O . GLY A 1 84 ? -4.240 -0.684 -7.929 1.00 93.38 84 GLY A O 1
ATOM 636 N N . ASN A 1 85 ? -5.085 -2.706 -7.366 1.00 95.62 85 ASN A N 1
ATOM 637 C CA . ASN A 1 85 ? -6.005 -2.245 -6.346 1.00 95.62 85 ASN A CA 1
ATOM 638 C C . ASN A 1 85 ? -5.826 -3.086 -5.077 1.00 95.62 85 ASN A C 1
ATOM 640 O O . ASN A 1 85 ? -5.781 -4.315 -5.144 1.00 95.62 85 ASN A O 1
ATOM 644 N N . LEU A 1 86 ? -5.702 -2.420 -3.935 1.00 95.94 86 LEU A N 1
ATOM 645 C CA . LEU A 1 86 ? -5.602 -3.012 -2.610 1.00 95.94 86 LEU A CA 1
ATOM 646 C C . LEU A 1 86 ? -6.989 -2.980 -1.981 1.00 95.94 86 LEU A C 1
ATOM 648 O O . LEU A 1 86 ? -7.370 -2.004 -1.334 1.00 95.94 86 LEU A O 1
ATOM 652 N N . LYS A 1 87 ? -7.734 -4.068 -2.191 1.00 96.94 87 LYS A N 1
ATOM 653 C CA . LYS A 1 87 ? -9.081 -4.238 -1.657 1.00 96.94 87 LYS A CA 1
ATOM 654 C C . LYS A 1 87 ? -9.137 -5.333 -0.597 1.00 96.94 87 LYS A C 1
ATOM 656 O O . LYS A 1 87 ? -8.791 -6.476 -0.890 1.00 96.94 87 LYS A O 1
ATOM 661 N N . GLY A 1 88 ? -9.594 -4.996 0.606 1.00 96.56 88 GLY A N 1
ATOM 662 C CA . GLY A 1 88 ? -9.768 -5.955 1.702 1.00 96.56 88 GLY A CA 1
ATOM 663 C C . GLY A 1 88 ? -9.531 -5.354 3.084 1.00 96.56 88 GLY A C 1
ATOM 664 O O . GLY A 1 88 ? -9.411 -4.141 3.228 1.00 96.56 88 GLY A O 1
ATOM 665 N N . ASN A 1 89 ? -9.441 -6.217 4.096 1.00 96.62 89 ASN A N 1
ATOM 666 C CA . ASN A 1 89 ? -9.348 -5.790 5.487 1.00 96.62 89 ASN A CA 1
ATOM 667 C C . ASN A 1 89 ? -7.904 -5.515 5.935 1.00 96.62 89 ASN A C 1
ATOM 669 O O . ASN A 1 89 ? -7.047 -6.404 5.915 1.00 96.62 89 ASN A O 1
ATOM 673 N N . LEU A 1 90 ? -7.638 -4.313 6.447 1.00 95.50 90 LEU A N 1
ATOM 674 C CA . LEU A 1 90 ? -6.303 -3.894 6.885 1.00 95.50 90 LEU A CA 1
ATOM 675 C C . LEU A 1 90 ? -5.758 -4.7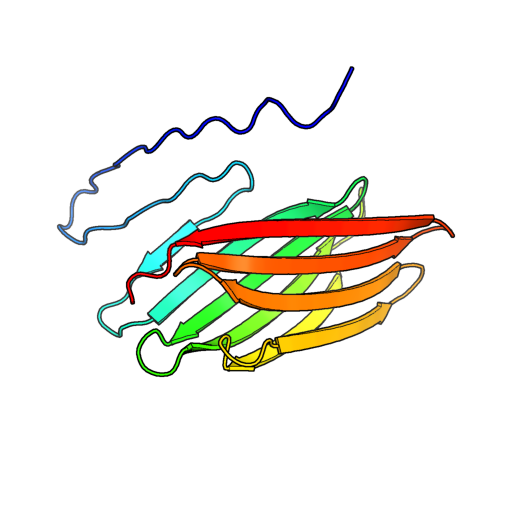02 8.073 1.00 95.50 90 LEU A C 1
ATOM 677 O O . LEU A 1 90 ? -4.540 -4.767 8.236 1.00 95.50 90 LEU A O 1
ATOM 681 N N . ARG A 1 91 ? -6.605 -5.341 8.898 1.00 94.75 91 ARG A N 1
ATOM 682 C CA . ARG A 1 91 ? -6.129 -6.211 9.995 1.00 94.75 91 ARG A CA 1
ATOM 683 C C . ARG A 1 91 ? -5.498 -7.503 9.481 1.00 94.75 91 ARG A C 1
ATOM 685 O O . ARG A 1 91 ? -4.636 -8.060 10.152 1.00 94.75 91 ARG A O 1
ATOM 692 N N . GLN A 1 92 ? -5.942 -7.981 8.321 1.00 95.75 92 GLN A N 1
ATOM 693 C CA . GLN A 1 92 ? -5.423 -9.196 7.685 1.00 95.75 92 GLN A CA 1
ATOM 694 C C . GLN A 1 92 ? -4.192 -8.907 6.819 1.00 95.75 92 GLN A C 1
ATOM 696 O O . GLN A 1 92 ? -3.434 -9.819 6.498 1.00 95.75 92 GLN A O 1
ATOM 701 N N . GLY A 1 93 ? -3.980 -7.635 6.477 1.00 96.12 93 GLY A N 1
ATOM 702 C CA . GLY A 1 93 ? -3.018 -7.229 5.470 1.00 96.12 93 GLY A CA 1
ATOM 703 C C . GLY A 1 93 ? -3.573 -7.470 4.068 1.00 96.12 93 GLY A C 1
ATOM 704 O O . GLY A 1 93 ? -4.093 -8.535 3.747 1.00 96.12 93 GLY A O 1
ATOM 705 N N . VAL A 1 94 ? -3.457 -6.461 3.216 1.00 97.00 94 VAL A N 1
ATOM 706 C CA . VAL A 1 94 ? -3.952 -6.488 1.842 1.00 97.00 94 VAL A CA 1
ATOM 707 C C . VAL A 1 94 ? -2.761 -6.346 0.921 1.00 97.00 94 VAL A C 1
ATOM 709 O O . VAL A 1 94 ? -2.056 -5.344 0.993 1.00 97.00 94 VAL A O 1
ATOM 712 N N . THR A 1 95 ? -2.529 -7.331 0.055 1.00 96.94 95 THR A N 1
ATOM 713 C CA . THR A 1 95 ? -1.381 -7.344 -0.858 1.00 96.94 95 THR A CA 1
ATOM 714 C C . THR A 1 95 ? -1.841 -7.333 -2.306 1.00 96.94 95 THR A C 1
ATOM 716 O O . THR A 1 95 ? -2.642 -8.171 -2.711 1.00 96.94 95 THR A O 1
ATOM 719 N N . THR A 1 96 ? -1.254 -6.455 -3.115 1.00 95.31 96 THR A N 1
ATOM 720 C CA . THR A 1 96 ? -1.297 -6.550 -4.577 1.00 95.31 96 THR A CA 1
ATOM 721 C C . THR A 1 96 ? 0.091 -6.880 -5.117 1.00 95.31 96 THR A C 1
ATOM 723 O O . THR A 1 96 ? 1.100 -6.387 -4.608 1.00 95.31 96 THR A O 1
ATOM 726 N N . ARG A 1 97 ? 0.152 -7.723 -6.149 1.00 95.81 97 ARG A N 1
ATOM 727 C CA . ARG A 1 97 ? 1.377 -8.022 -6.903 1.00 95.81 97 ARG A CA 1
ATOM 728 C C . ARG A 1 97 ? 1.229 -7.488 -8.312 1.00 95.81 97 ARG A C 1
ATOM 730 O O . ARG A 1 97 ? 0.144 -7.550 -8.881 1.00 95.81 97 ARG A O 1
ATOM 737 N N . PHE A 1 98 ? 2.319 -6.995 -8.873 1.00 92.00 98 PHE A N 1
ATOM 738 C CA . PHE A 1 98 ? 2.295 -6.379 -10.186 1.00 92.00 98 PHE A CA 1
ATOM 739 C C . PHE A 1 98 ? 3.569 -6.665 -10.968 1.00 92.00 98 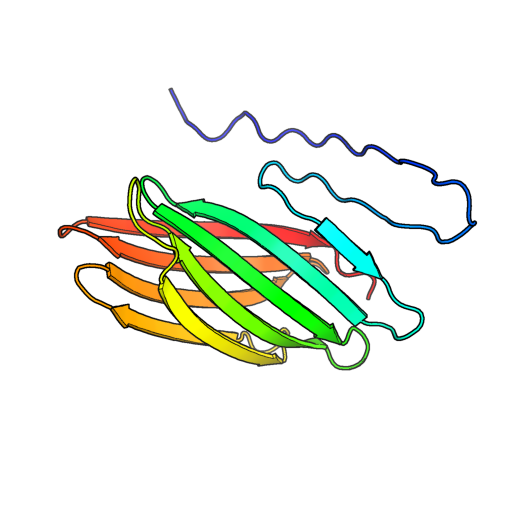PHE A C 1
ATOM 741 O O . PHE A 1 98 ? 4.645 -6.877 -10.410 1.00 92.00 98 PHE A O 1
ATOM 748 N N . SER A 1 99 ? 3.428 -6.650 -12.287 1.00 90.56 99 SER A N 1
ATOM 749 C CA . SER A 1 99 ? 4.532 -6.675 -13.235 1.00 90.56 99 SER A CA 1
ATOM 750 C C . SER A 1 99 ? 4.093 -5.879 -14.454 1.00 90.56 99 SER A C 1
ATOM 752 O O . SER A 1 99 ? 3.208 -6.302 -15.195 1.00 90.56 99 SER A O 1
ATOM 754 N N . VAL A 1 100 ? 4.635 -4.673 -14.600 1.00 82.25 100 VAL A N 1
ATOM 755 C CA . VAL A 1 100 ?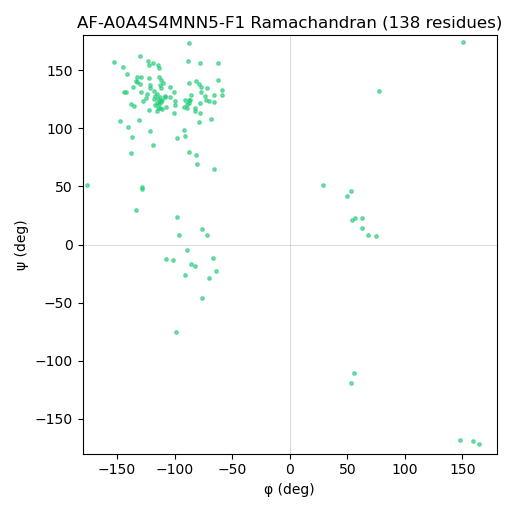 4.285 -3.741 -15.673 1.00 82.25 100 VAL A CA 1
ATOM 756 C C . VAL A 1 100 ? 5.574 -3.159 -16.243 1.00 82.25 100 VAL A C 1
ATOM 758 O O . VAL A 1 100 ? 6.344 -2.494 -15.547 1.00 82.25 100 VAL A O 1
ATOM 761 N N . ALA A 1 101 ? 5.809 -3.403 -17.533 1.00 81.00 101 ALA A N 1
ATOM 762 C CA . ALA A 1 101 ? 7.041 -3.035 -18.229 1.00 81.00 101 ALA A CA 1
ATOM 763 C C . ALA A 1 101 ? 8.303 -3.568 -17.511 1.00 81.00 101 ALA A C 1
ATOM 765 O O . ALA A 1 101 ? 8.469 -4.775 -17.375 1.00 81.00 101 ALA A O 1
ATOM 766 N N . GLN A 1 102 ? 9.203 -2.682 -17.073 1.00 82.31 102 GLN A N 1
ATOM 767 C CA . GLN A 1 102 ? 10.449 -3.034 -16.371 1.00 82.31 102 GLN A CA 1
ATOM 768 C C . GLN A 1 102 ? 10.324 -2.966 -14.841 1.00 82.31 102 GLN A C 1
ATOM 770 O O . GLN A 1 102 ? 11.343 -3.038 -14.148 1.00 82.31 102 GLN A O 1
ATOM 775 N N . VAL A 1 103 ? 9.109 -2.769 -14.319 1.00 84.94 103 VAL A N 1
ATOM 776 C CA . VAL A 1 103 ? 8.841 -2.673 -12.884 1.00 84.94 103 VAL A CA 1
ATOM 777 C C . VAL A 1 103 ? 7.989 -3.861 -12.455 1.00 84.94 103 VAL A C 1
ATOM 779 O O . VAL A 1 103 ? 6.910 -4.090 -12.997 1.00 84.94 103 VAL A O 1
ATOM 782 N N . GLY A 1 104 ? 8.452 -4.610 -11.464 1.00 90.31 104 GLY A N 1
ATOM 783 C CA . GLY A 1 104 ? 7.670 -5.662 -10.821 1.00 90.31 104 GLY A CA 1
ATOM 784 C C . GLY A 1 104 ? 7.706 -5.507 -9.315 1.00 90.31 104 GLY A C 1
ATOM 785 O O . GLY A 1 104 ? 8.566 -4.805 -8.791 1.00 90.31 104 GLY A O 1
ATOM 786 N N . GLY A 1 105 ? 6.784 -6.141 -8.606 1.00 92.44 105 GLY A N 1
ATOM 787 C CA . GLY A 1 105 ? 6.814 -6.067 -7.158 1.00 92.44 105 GLY A CA 1
ATOM 788 C C . GLY A 1 105 ? 5.546 -6.500 -6.454 1.00 92.44 105 GLY A C 1
ATOM 789 O O . GLY A 1 105 ? 4.596 -7.013 -7.051 1.00 92.44 105 GLY A O 1
ATOM 790 N N . ALA A 1 106 ? 5.550 -6.248 -5.153 1.00 94.75 106 ALA A N 1
ATOM 791 C CA . ALA A 1 106 ? 4.420 -6.428 -4.267 1.00 94.75 106 ALA A CA 1
ATOM 792 C C . ALA A 1 106 ? 4.260 -5.194 -3.380 1.00 94.75 106 ALA A C 1
ATOM 794 O O . ALA A 1 106 ? 5.237 -4.625 -2.898 1.00 94.75 106 ALA A O 1
ATOM 795 N N . ILE A 1 107 ? 3.016 -4.797 -3.145 1.00 94.62 107 ILE A N 1
ATOM 796 C CA . ILE A 1 107 ? 2.647 -3.734 -2.211 1.00 94.62 107 ILE A CA 1
ATOM 797 C C . ILE A 1 107 ? 1.665 -4.342 -1.227 1.00 94.62 107 ILE A C 1
ATOM 799 O O . ILE A 1 107 ? 0.701 -4.977 -1.643 1.00 94.62 107 ILE A O 1
ATOM 803 N N . THR A 1 108 ? 1.914 -4.153 0.062 1.00 95.62 108 THR A N 1
ATOM 804 C CA . THR A 1 108 ? 1.062 -4.616 1.152 1.00 95.62 108 THR A CA 1
ATOM 805 C C . THR A 1 108 ? 0.683 -3.445 2.041 1.00 95.62 108 THR A C 1
ATOM 807 O O . THR A 1 108 ? 1.565 -2.748 2.539 1.00 95.62 108 THR A O 1
ATOM 810 N N . LEU A 1 109 ? -0.613 -3.256 2.267 1.00 95.44 109 LEU A N 1
ATOM 811 C CA . LEU A 1 109 ? -1.152 -2.335 3.262 1.00 95.44 109 LEU A CA 1
ATOM 812 C C . LEU A 1 109 ? -1.651 -3.117 4.466 1.00 95.44 109 LEU A C 1
ATOM 814 O O . LEU A 1 109 ? -2.309 -4.142 4.309 1.00 95.44 109 LEU A O 1
ATOM 818 N N . TYR A 1 110 ? -1.339 -2.650 5.668 1.00 96.06 110 TYR A N 1
ATOM 819 C CA . TYR A 1 110 ? -1.770 -3.315 6.894 1.00 96.06 110 TYR A CA 1
ATOM 820 C C . TYR A 1 110 ? -1.898 -2.335 8.052 1.00 96.06 110 TYR A C 1
ATOM 822 O O . TYR A 1 110 ? -1.287 -1.267 8.070 1.00 96.06 110 TYR A O 1
ATOM 830 N N . LEU A 1 111 ? -2.699 -2.716 9.040 1.00 94.75 111 LEU A N 1
ATOM 831 C CA . LEU A 1 111 ? -2.796 -2.013 10.306 1.00 94.75 111 LEU A CA 1
ATOM 832 C C . LEU A 1 111 ? -1.702 -2.505 11.261 1.00 94.75 111 LEU A C 1
ATOM 834 O O . LEU A 1 111 ? -1.603 -3.699 11.542 1.00 94.75 111 LEU A O 1
ATOM 838 N N . LYS A 1 112 ? -0.944 -1.579 11.847 1.00 90.56 112 LYS A N 1
ATOM 839 C CA . LYS A 1 112 ? -0.059 -1.853 12.986 1.00 90.56 112 LYS A CA 1
ATOM 840 C C . LYS A 1 112 ? -0.055 -0.647 13.920 1.00 90.56 112 LYS A C 1
ATOM 842 O O . LYS A 1 112 ? 0.088 0.479 13.460 1.00 90.56 112 LYS A O 1
ATOM 847 N N . GLU A 1 113 ? -0.240 -0.878 15.223 1.00 90.12 113 GLU A N 1
ATOM 848 C CA . GLU A 1 113 ? -0.210 0.174 16.262 1.00 90.12 113 GLU A CA 1
ATOM 849 C C . GLU A 1 113 ? -1.153 1.358 15.965 1.00 90.12 113 GLU A C 1
ATOM 851 O O . GLU A 1 113 ? -0.771 2.521 16.056 1.00 90.12 113 GLU A O 1
ATOM 856 N N . LYS A 1 114 ? -2.400 1.063 15.559 1.00 86.06 114 LYS A N 1
ATOM 857 C CA . LYS A 1 114 ? -3.396 2.076 15.146 1.00 86.06 114 LYS A CA 1
ATOM 858 C C . LYS A 1 114 ? -2.923 2.991 14.007 1.00 86.06 114 LYS A C 1
ATOM 860 O O . LYS A 1 114 ? -3.427 4.095 13.839 1.00 86.06 114 LYS A O 1
ATOM 865 N N . ARG A 1 115 ? -1.954 2.549 13.212 1.00 87.25 115 ARG A N 1
ATOM 866 C CA . ARG A 1 115 ? -1.406 3.274 12.068 1.00 87.25 115 ARG A CA 1
ATOM 867 C C . ARG A 1 115 ? -1.566 2.416 10.817 1.00 87.25 115 ARG A C 1
ATOM 869 O O . ARG A 1 115 ? -1.454 1.191 10.879 1.00 87.25 115 ARG A O 1
ATOM 876 N N . LEU A 1 116 ? -1.844 3.056 9.688 1.00 87.94 116 LEU A N 1
ATOM 877 C CA . LEU A 1 116 ? -1.729 2.440 8.374 1.00 87.94 116 LEU A CA 1
ATOM 878 C C . LEU A 1 116 ? -0.245 2.306 8.050 1.00 87.94 116 LEU A C 1
ATOM 880 O O . LEU A 1 116 ? 0.483 3.296 8.064 1.00 87.94 116 LEU A O 1
ATOM 884 N N . TRP A 1 117 ? 0.191 1.097 7.747 1.00 90.81 117 TRP A N 1
ATOM 885 C CA . TRP A 1 117 ? 1.540 0.803 7.300 1.00 90.81 117 TRP A CA 1
ATOM 886 C C . TRP A 1 117 ? 1.525 0.332 5.863 1.00 90.81 117 TRP A C 1
ATOM 888 O O . TRP A 1 117 ? 0.559 -0.273 5.390 1.00 90.81 117 TRP A O 1
ATOM 898 N N . ILE A 1 118 ? 2.639 0.591 5.195 1.00 89.50 118 ILE A N 1
ATOM 899 C CA . ILE A 1 118 ? 2.934 0.022 3.899 1.00 89.50 118 ILE A CA 1
ATOM 900 C C . ILE A 1 118 ? 4.232 -0.764 3.956 1.00 89.50 118 ILE A C 1
ATOM 902 O O . ILE A 1 118 ? 5.248 -0.279 4.447 1.00 89.50 118 ILE A O 1
ATOM 906 N N . ARG A 1 119 ? 4.195 -1.952 3.360 1.00 90.19 119 ARG A N 1
ATOM 907 C CA . ARG A 1 119 ? 5.376 -2.698 2.953 1.00 90.19 119 ARG A CA 1
ATOM 908 C C . ARG A 1 119 ? 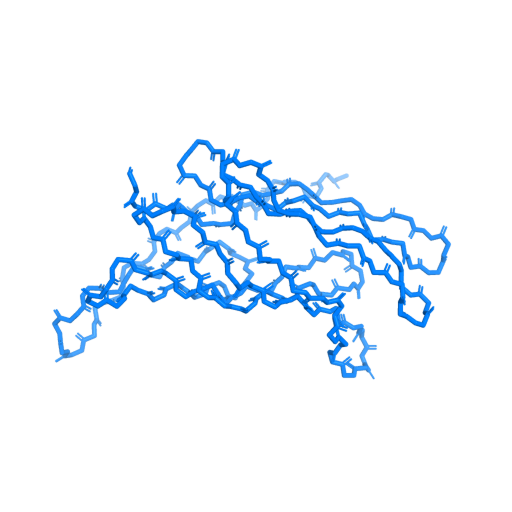5.369 -2.845 1.444 1.00 90.19 119 ARG A C 1
ATOM 910 O O . ARG A 1 119 ? 4.388 -3.325 0.883 1.00 90.19 119 ARG A O 1
ATOM 917 N N . SER A 1 120 ? 6.453 -2.476 0.782 1.00 86.50 120 SER A N 1
ATOM 918 C CA . SER A 1 120 ? 6.600 -2.684 -0.654 1.00 86.50 120 SER A CA 1
ATOM 919 C C . SER A 1 120 ? 7.950 -3.282 -0.995 1.00 86.50 120 SER A C 1
ATOM 921 O O . SER A 1 120 ? 8.972 -2.841 -0.474 1.00 86.50 120 SER A O 1
ATOM 923 N N . GLU A 1 121 ? 7.931 -4.213 -1.935 1.00 89.56 121 GLU A N 1
ATOM 924 C CA . GLU A 1 121 ? 9.096 -4.728 -2.638 1.00 89.56 121 GLU A CA 1
ATOM 925 C C . GLU A 1 121 ? 8.930 -4.339 -4.107 1.00 89.56 121 GLU A C 1
ATOM 927 O O . GLU A 1 121 ? 7.980 -4.779 -4.751 1.00 89.56 121 GLU A O 1
ATOM 932 N N . ILE A 1 122 ? 9.806 -3.481 -4.628 1.00 86.19 122 ILE A N 1
ATOM 933 C CA . ILE A 1 122 ? 9.754 -3.009 -6.015 1.00 86.19 122 ILE A CA 1
ATOM 934 C C . ILE A 1 122 ? 11.070 -3.342 -6.710 1.00 86.19 122 ILE A C 1
ATOM 936 O O . ILE A 1 122 ? 12.124 -2.809 -6.369 1.00 86.19 122 ILE A O 1
ATOM 940 N N . ALA A 1 123 ? 11.000 -4.196 -7.722 1.00 87.62 123 ALA A N 1
ATOM 941 C CA . ALA A 1 123 ? 12.085 -4.505 -8.631 1.00 87.62 123 ALA A CA 1
ATOM 942 C C . ALA A 1 123 ? 12.048 -3.572 -9.849 1.00 87.62 123 ALA A C 1
ATOM 944 O O . ALA A 1 123 ? 11.049 -3.510 -10.564 1.00 87.62 123 ALA A O 1
ATOM 945 N N . PHE A 1 124 ? 13.151 -2.873 -10.115 1.00 83.12 124 PHE A N 1
ATOM 946 C CA . PHE A 1 124 ? 13.338 -2.028 -11.294 1.00 83.12 124 PHE A CA 1
ATOM 947 C C . PHE A 1 124 ? 14.778 -2.140 -11.806 1.00 83.12 124 PHE A C 1
ATOM 949 O O . PHE A 1 124 ? 15.731 -2.028 -11.037 1.00 83.12 124 PHE A O 1
ATOM 956 N N . ARG A 1 125 ? 14.954 -2.370 -13.117 1.00 81.75 125 ARG A N 1
ATOM 957 C CA . ARG A 1 125 ? 16.277 -2.520 -13.772 1.00 81.75 125 ARG A CA 1
ATOM 958 C C . ARG A 1 125 ? 17.219 -3.508 -13.057 1.00 81.75 125 ARG A C 1
ATOM 960 O O . ARG A 1 125 ? 18.407 -3.241 -12.893 1.00 81.75 125 ARG A O 1
ATOM 967 N N . GLY A 1 126 ? 16.676 -4.642 -12.611 1.00 80.88 126 GLY A N 1
ATOM 968 C CA . GLY A 1 126 ? 17.440 -5.699 -11.938 1.00 80.88 126 GLY A CA 1
ATOM 969 C C . GLY A 1 126 ? 17.837 -5.393 -10.489 1.00 80.88 126 GLY A C 1
ATOM 970 O O . GLY A 1 126 ? 18.585 -6.167 -9.900 1.00 80.88 126 GLY A O 1
ATOM 971 N N . LYS A 1 127 ? 17.350 -4.291 -9.903 1.00 82.44 127 LYS A N 1
ATOM 972 C CA . LYS A 1 127 ? 17.528 -3.965 -8.483 1.00 82.44 127 LYS A CA 1
ATOM 973 C C . LYS A 1 127 ? 16.196 -4.027 -7.753 1.00 82.44 127 LYS A C 1
ATOM 975 O O . LYS A 1 127 ? 15.203 -3.508 -8.255 1.00 82.44 127 LYS A O 1
ATOM 980 N N . THR A 1 128 ? 16.201 -4.615 -6.562 1.00 85.88 128 THR A N 1
ATOM 981 C CA . THR A 1 128 ? 15.036 -4.670 -5.675 1.00 85.88 128 THR A CA 1
ATOM 982 C C . THR A 1 128 ? 15.155 -3.609 -4.590 1.00 85.88 128 THR A C 1
ATOM 984 O O . THR A 1 128 ? 16.191 -3.484 -3.937 1.00 85.88 128 THR A O 1
ATOM 987 N N . HIS A 1 129 ? 14.086 -2.845 -4.402 1.00 82.56 129 HIS A N 1
ATOM 988 C CA . HIS A 1 129 ? 13.964 -1.780 -3.419 1.00 82.56 129 HIS A CA 1
ATOM 989 C C . HIS A 1 129 ? 12.852 -2.126 -2.435 1.00 82.56 129 HIS A C 1
ATOM 991 O O . HIS A 1 129 ? 11.715 -2.362 -2.839 1.00 82.56 129 HIS A O 1
ATOM 997 N N . ASN A 1 130 ? 13.190 -2.128 -1.148 1.00 82.38 130 ASN A N 1
ATOM 998 C CA . ASN A 1 130 ? 12.265 -2.459 -0.074 1.00 82.38 130 ASN A CA 1
ATOM 999 C C . ASN A 1 130 ? 11.938 -1.220 0.750 1.00 82.38 130 ASN A C 1
ATOM 1001 O O . ASN A 1 130 ? 12.825 -0.423 1.057 1.00 82.38 130 ASN A O 1
ATOM 1005 N N . VAL A 1 131 ? 10.671 -1.089 1.124 1.00 81.69 131 VAL A N 1
ATOM 1006 C CA . VAL A 1 131 ? 10.170 -0.055 2.032 1.00 81.69 131 VAL A CA 1
ATOM 1007 C C . VAL A 1 131 ? 9.212 -0.715 3.012 1.00 81.69 131 VAL A C 1
ATOM 1009 O O . VAL A 1 131 ? 8.383 -1.525 2.608 1.00 81.69 131 VAL A O 1
ATOM 1012 N N . ASP A 1 132 ? 9.337 -0.372 4.290 1.00 86.25 132 ASP A N 1
ATOM 1013 C CA . ASP A 1 132 ? 8.406 -0.738 5.360 1.00 86.25 132 ASP A CA 1
ATOM 1014 C C . ASP A 1 132 ? 8.273 0.490 6.271 1.00 86.25 132 ASP A C 1
ATOM 1016 O O . ASP A 1 132 ? 9.202 0.822 7.009 1.00 86.25 132 ASP A O 1
ATOM 1020 N N . VAL A 1 133 ? 7.184 1.249 6.113 1.00 82.31 133 VAL A N 1
ATOM 1021 C CA . VAL A 1 133 ? 6.992 2.541 6.792 1.00 82.31 133 VAL A CA 1
ATOM 1022 C C . VAL A 1 133 ? 5.545 2.742 7.232 1.00 82.31 133 VAL A C 1
ATOM 1024 O O . VAL A 1 133 ? 4.596 2.326 6.563 1.00 82.31 133 VAL A O 1
ATOM 1027 N N . GLY A 1 134 ? 5.371 3.429 8.360 1.00 82.81 134 GLY A N 1
ATOM 1028 C CA . GLY A 1 134 ? 4.070 3.926 8.800 1.00 82.81 134 GLY A CA 1
ATOM 1029 C C . GLY A 1 134 ? 3.664 5.174 8.011 1.00 82.81 134 GLY A C 1
ATOM 1030 O O . GLY A 1 134 ? 4.478 6.072 7.822 1.00 82.81 134 GLY A O 1
ATOM 1031 N N . LEU A 1 135 ? 2.405 5.230 7.574 1.00 81.62 135 LEU A N 1
ATOM 1032 C CA . LEU A 1 135 ? 1.843 6.316 6.768 1.00 81.62 135 LEU A CA 1
ATOM 1033 C C . LEU A 1 135 ? 1.059 7.316 7.624 1.00 81.62 135 LEU A C 1
ATOM 1035 O O . LEU A 1 135 ? 1.544 8.407 7.904 1.00 81.62 135 LEU A O 1
ATOM 1039 N N . ILE A 1 136 ? -0.146 6.939 8.061 1.00 81.00 136 ILE A N 1
ATOM 1040 C CA . ILE A 1 136 ? -1.043 7.789 8.859 1.00 81.00 136 ILE A CA 1
ATOM 1041 C C . ILE A 1 136 ? -1.601 7.036 10.060 1.00 81.00 136 ILE A C 1
ATOM 1043 O O . ILE A 1 136 ? -1.901 5.845 9.939 1.00 81.00 136 ILE A O 1
ATOM 1047 N N . PRO A 1 137 ? -1.787 7.701 11.212 1.00 81.19 137 PRO A N 1
ATOM 1048 C CA . PRO A 1 137 ? -2.621 7.152 12.272 1.00 81.19 137 PRO A CA 1
ATOM 1049 C C . PRO A 1 137 ? -4.066 6.990 11.771 1.00 81.19 137 PRO A C 1
ATOM 1051 O O . PRO A 1 137 ? -4.574 7.834 11.035 1.00 81.19 137 PRO A O 1
ATOM 1054 N N . LEU A 1 138 ? -4.726 5.910 12.182 1.00 79.56 138 LEU A N 1
ATOM 1055 C CA . LEU A 1 138 ? -6.148 5.671 11.956 1.00 79.56 138 LEU A CA 1
ATOM 1056 C C . LEU A 1 138 ? -6.895 5.927 13.279 1.00 79.56 138 LEU A C 1
ATOM 1058 O O . LEU A 1 138 ? -6.499 5.368 14.305 1.00 79.56 138 LEU A O 1
ATOM 1062 N N . PRO A 1 139 ? -7.943 6.770 13.298 1.00 76.06 139 PRO A N 1
ATOM 1063 C CA . PRO A 1 139 ? -8.675 7.124 14.510 1.00 76.06 139 PRO A CA 1
ATOM 1064 C C . PRO A 1 139 ? -9.681 6.019 14.879 1.00 76.06 139 PRO A C 1
ATOM 1066 O O . PRO A 1 139 ? -10.891 6.201 14.757 1.00 76.06 139 PRO A O 1
ATOM 1069 N N . ILE A 1 140 ? -9.143 4.869 15.302 1.00 71.25 140 ILE A N 1
ATOM 1070 C CA . ILE A 1 140 ? -9.864 3.645 15.700 1.00 71.25 140 ILE A CA 1
ATOM 1071 C C . ILE A 1 140 ? -9.697 3.284 17.179 1.00 71.25 140 ILE A C 1
ATOM 1073 O O . ILE A 1 140 ? -8.665 3.640 17.811 1.00 71.25 140 ILE A O 1
#

Secondary structure (DSSP, 8-state):
--TTS-----------TT---------SS--EEEE-SSSEEEEEEEEEETTEEEEEEEEEETTT-EEEEEEEEE-TTSPEEEEEEEEEETTT-EEEEEEETTEEEEEEEEEETTEEEEEEEEEETTEEEEEEEEEEE---

Solvent-accessible surface area (backbone atoms only — not comparable to full-atom values): 8037 Å² total; per-residue (Å²): 136,79,93,74,85,83,77,79,89,63,90,60,88,64,89,62,103,75,82,66,88,54,68,50,57,62,62,92,28,79,34,46,44,47,68,56,99,54,68,33,39,36,43,36,36,43,46,79,55,88,79,32,32,40,33,40,42,33,47,31,36,59,85,78,36,36,30,52,28,38,34,26,44,27,45,78,100,49,74,70,40,80,50,48,61,35,63,42,42,25,84,78,47,24,70,33,68,36,76,55,93,70,38,34,38,39,44,32,39,28,58,53,94,60,19,39,30,39,38,36,41,42,34,44,88,93,41,78,46,78,49,76,48,78,66,46,79,48,101,115

Organism: NCBI:txid2447956